Protein AF-A0AAD8IA40-F1 (afdb_monomer)

Organism: NCBI:txid360622

pLDDT: mean 77.94, std 17.91, range [37.88, 97.69]

InterPro domains:
  IPR012946 X8 domain [PF07983] (61-131)
  IPR012946 X8 domain [SM00768] (61-138)
  IPR044788 Carbohydrate-bind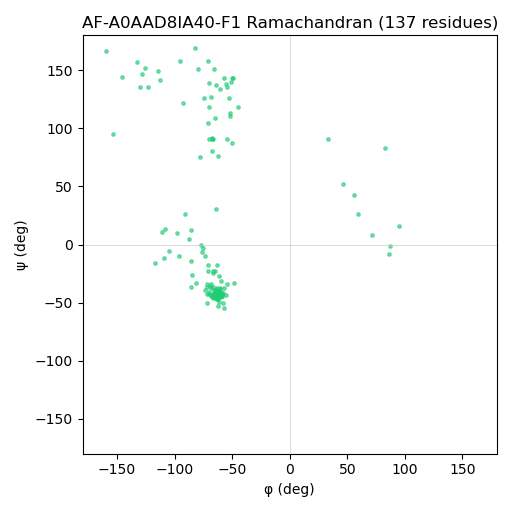ing X8 domain-containing protein, plant [PTHR31044] (30-138)

Mean predicted aligned error: 14.23 Å

Secondary structure (DSSP, 8-state):
--SHHHHHHHHHHHHHHHHHHHHHHHHHHHHHHHHHT--------------S---------EEEEPTT--HHHHHHHHHHHHTTS--GGGSTTSTTTT-SSHHHHHHHHHHHHHHHTTS-GGGG-TTTTEEEESS-TT-

Structure (mmCIF, N/CA/C/O backbone):
data_AF-A0AAD8IA40-F1
#
_entry.id   AF-A0AAD8IA40-F1
#
loop_
_atom_site.group_PDB
_atom_site.id
_atom_site.type_symbol
_atom_site.label_atom_id
_atom_site.label_alt_id
_atom_site.label_comp_id
_atom_site.label_asym_id
_atom_site.label_entity_id
_atom_site.label_seq_id
_atom_site.pdbx_PDB_ins_code
_atom_site.Cartn_x
_atom_site.Cartn_y
_atom_site.Cartn_z
_atom_site.occupancy
_atom_site.B_iso_or_equiv
_atom_site.auth_seq_id
_atom_site.auth_comp_id
_atom_site.auth_asym_id
_atom_site.auth_atom_id
_atom_site.pdbx_PDB_model_num
ATOM 1 N N . MET A 1 1 ? -61.011 0.380 53.524 1.00 50.03 1 MET A N 1
ATOM 2 C CA . MET A 1 1 ? -60.715 1.152 52.292 1.00 50.03 1 MET A CA 1
ATOM 3 C C . MET A 1 1 ? -59.206 1.215 51.938 1.00 50.03 1 MET A C 1
ATOM 5 O O . MET A 1 1 ? -58.753 2.238 51.449 1.00 50.03 1 MET A O 1
ATOM 9 N N . GLY A 1 2 ? -58.403 0.149 52.127 1.00 54.50 2 GLY A N 1
ATOM 10 C CA . GLY A 1 2 ? -56.926 0.229 51.996 1.00 54.50 2 GLY A CA 1
ATOM 11 C C . GLY A 1 2 ? -56.274 -0.462 50.783 1.00 54.50 2 GLY A C 1
ATOM 12 O O . GLY A 1 2 ? -55.100 -0.230 50.523 1.00 54.50 2 GLY A O 1
ATOM 13 N N . ALA A 1 3 ? -56.998 -1.298 50.030 1.00 53.50 3 ALA A N 1
ATOM 14 C CA . ALA A 1 3 ? -56.391 -2.157 49.002 1.00 53.50 3 ALA A CA 1
ATOM 15 C C . ALA A 1 3 ? -56.200 -1.480 47.627 1.00 53.50 3 ALA A C 1
ATOM 17 O O . ALA A 1 3 ? -55.289 -1.840 46.886 1.00 53.50 3 ALA A O 1
ATOM 18 N N . VAL A 1 4 ? -57.010 -0.465 47.295 1.00 55.56 4 VAL A N 1
ATOM 19 C CA . VAL A 1 4 ? -56.996 0.188 45.969 1.00 55.56 4 VAL A CA 1
ATOM 20 C C . VAL A 1 4 ? -55.710 1.007 45.739 1.00 55.56 4 VAL A C 1
ATOM 22 O O . VAL A 1 4 ? -55.140 0.959 44.656 1.00 55.56 4 VAL A O 1
ATOM 25 N N . ASN A 1 5 ? -55.170 1.655 46.780 1.00 57.25 5 ASN A N 1
ATOM 26 C CA . ASN A 1 5 ? -53.925 2.444 46.711 1.00 57.25 5 ASN A CA 1
ATOM 27 C C . ASN A 1 5 ? -52.643 1.596 46.540 1.00 57.25 5 ASN A C 1
ATOM 29 O O . ASN A 1 5 ? -51.619 2.096 46.073 1.00 57.25 5 ASN A O 1
ATOM 33 N N . ILE A 1 6 ? -52.673 0.318 46.933 1.00 56.78 6 ILE A N 1
ATOM 34 C CA . ILE A 1 6 ? -51.519 -0.596 46.860 1.00 56.78 6 ILE A CA 1
ATOM 35 C C . ILE A 1 6 ? -51.430 -1.252 45.480 1.00 56.78 6 ILE A C 1
ATOM 37 O O . ILE A 1 6 ? -50.331 -1.429 44.954 1.00 56.78 6 ILE A O 1
ATOM 41 N N . ILE A 1 7 ? -52.572 -1.569 44.862 1.00 59.22 7 ILE A N 1
ATOM 42 C CA . ILE A 1 7 ? -52.628 -2.106 43.496 1.00 59.22 7 ILE A CA 1
ATOM 43 C C . ILE A 1 7 ? -52.143 -1.044 42.496 1.00 59.22 7 ILE A C 1
ATOM 45 O O . ILE A 1 7 ? -51.357 -1.364 41.612 1.00 59.22 7 ILE A O 1
ATOM 49 N N . ASP A 1 8 ? -52.504 0.228 42.691 1.00 60.00 8 ASP A N 1
ATOM 50 C CA . ASP A 1 8 ? -52.035 1.334 41.846 1.00 60.00 8 ASP A CA 1
ATOM 51 C C . ASP A 1 8 ? -50.521 1.574 42.000 1.00 60.00 8 ASP A C 1
ATOM 53 O O . ASP A 1 8 ? -49.785 1.592 41.016 1.00 60.00 8 ASP A O 1
ATOM 57 N N . ARG A 1 9 ? -50.003 1.591 43.241 1.00 60.44 9 ARG A N 1
ATOM 58 C CA . ARG A 1 9 ? -48.552 1.684 43.508 1.00 60.44 9 ARG A CA 1
ATOM 59 C C . ARG A 1 9 ? -47.756 0.500 42.967 1.00 60.44 9 ARG A C 1
ATOM 61 O O . ARG A 1 9 ? -46.664 0.701 42.445 1.00 60.44 9 ARG A O 1
ATOM 68 N N . THR A 1 10 ? -48.266 -0.724 43.082 1.00 62.53 10 THR A N 1
ATOM 69 C CA . THR A 1 10 ? -47.590 -1.918 42.540 1.00 62.53 10 THR A CA 1
ATOM 70 C C . THR A 1 10 ? -47.646 -1.954 41.016 1.00 62.53 10 THR A C 1
ATOM 72 O O . THR A 1 10 ? -46.677 -2.376 40.386 1.00 62.53 10 THR A O 1
ATOM 75 N N . MET A 1 11 ? -48.723 -1.458 40.404 1.00 67.31 11 MET A N 1
ATOM 76 C CA . MET A 1 11 ? -48.847 -1.341 38.952 1.00 67.31 11 MET A CA 1
ATOM 77 C C . MET A 1 11 ? -47.972 -0.202 38.402 1.00 67.31 11 MET A C 1
ATOM 79 O O . MET A 1 11 ? -47.303 -0.391 37.386 1.00 67.31 11 MET A O 1
ATOM 83 N N . PHE A 1 12 ? -47.882 0.927 39.111 1.00 72.94 12 PHE A N 1
ATOM 84 C CA . PHE A 1 12 ? -46.973 2.036 38.815 1.00 72.94 12 PHE A CA 1
ATOM 85 C C . PHE A 1 12 ? -45.509 1.616 38.963 1.00 72.94 12 PHE A C 1
ATOM 87 O O . PHE A 1 12 ? -44.715 1.844 38.057 1.00 72.94 12 PHE A O 1
ATOM 94 N N . TYR A 1 13 ? -45.158 0.914 40.046 1.00 69.94 13 TYR A N 1
ATOM 95 C CA . TYR A 1 13 ? -43.815 0.373 40.259 1.00 69.94 13 TYR A CA 1
ATOM 96 C C . TYR A 1 13 ? -43.445 -0.660 39.189 1.00 69.94 13 TYR A C 1
ATOM 98 O O . TYR A 1 13 ? -42.358 -0.598 38.628 1.00 69.94 13 TYR A O 1
ATOM 106 N N . ARG A 1 14 ? -44.364 -1.560 38.816 1.00 73.06 14 ARG A N 1
ATOM 107 C CA . ARG A 1 14 ? -44.153 -2.507 37.708 1.00 73.06 14 ARG A CA 1
ATOM 108 C C . ARG A 1 14 ? -43.954 -1.809 36.365 1.00 73.06 14 ARG A C 1
ATOM 110 O O . ARG A 1 14 ? -43.089 -2.229 35.605 1.00 73.06 14 ARG A O 1
ATOM 117 N N . ARG A 1 15 ? -44.714 -0.750 36.072 1.00 75.12 15 ARG A N 1
ATOM 118 C CA . ARG A 1 15 ? -44.533 0.059 34.855 1.00 75.12 15 ARG A CA 1
ATOM 119 C C . ARG A 1 15 ? -43.208 0.816 34.877 1.00 75.12 15 ARG A C 1
ATOM 121 O O . ARG A 1 15 ? -42.509 0.812 33.873 1.00 75.12 15 ARG A O 1
ATOM 128 N N . LEU A 1 16 ? -42.830 1.395 36.015 1.00 74.56 16 LEU A N 1
ATOM 129 C CA . LEU A 1 16 ? -41.566 2.110 36.183 1.00 74.56 16 LEU A CA 1
ATOM 130 C C . LEU A 1 16 ? -40.364 1.168 36.019 1.00 74.56 16 LEU A C 1
ATOM 132 O O . LEU A 1 16 ? -39.450 1.484 35.268 1.00 74.56 16 LEU A O 1
ATOM 136 N N . VAL A 1 17 ? -40.401 -0.012 36.647 1.00 78.50 17 VAL A N 1
ATOM 137 C CA . VAL A 1 17 ? -39.367 -1.052 36.508 1.00 78.50 17 VAL A CA 1
ATOM 138 C C . VAL A 1 17 ? -39.312 -1.598 35.078 1.00 78.50 17 VAL A C 1
ATOM 140 O O . VAL A 1 17 ? -38.230 -1.817 34.546 1.00 78.50 17 VAL A O 1
ATOM 143 N N . ALA A 1 18 ? -40.455 -1.778 34.411 1.00 83.12 18 ALA A N 1
ATOM 144 C CA . ALA A 1 18 ? -40.474 -2.194 33.009 1.00 83.12 18 ALA A CA 1
ATOM 145 C C . ALA A 1 18 ? -39.845 -1.135 32.089 1.00 83.12 18 ALA A C 1
ATOM 147 O O . ALA A 1 18 ? -39.061 -1.482 31.210 1.00 83.12 18 ALA A O 1
ATOM 148 N N . VAL A 1 19 ? -40.141 0.151 32.311 1.00 82.81 19 VAL A N 1
ATOM 149 C CA . VAL A 1 19 ? -39.563 1.262 31.539 1.00 82.81 19 VAL A CA 1
ATOM 150 C C . VAL A 1 19 ? -38.056 1.370 31.772 1.00 82.81 19 VAL A C 1
ATOM 152 O O . VAL A 1 19 ? -37.312 1.529 30.808 1.00 82.81 19 VAL A O 1
ATOM 155 N N . THR A 1 20 ? -37.575 1.225 33.010 1.00 79.81 20 THR A N 1
ATOM 156 C CA . THR A 1 20 ? -36.131 1.262 33.284 1.00 79.81 20 THR A CA 1
ATOM 157 C C . THR A 1 20 ? -35.407 0.071 32.661 1.00 79.81 20 THR A C 1
ATOM 159 O O . THR A 1 20 ? -34.387 0.273 32.007 1.00 79.81 20 THR A O 1
ATOM 162 N N . VAL A 1 21 ? -35.944 -1.149 32.772 1.00 85.75 21 VAL A N 1
ATOM 163 C CA . VAL A 1 21 ? -35.366 -2.354 32.147 1.00 85.75 21 VAL A CA 1
ATOM 164 C C . VAL A 1 21 ? -35.346 -2.238 30.621 1.00 85.75 21 VAL A C 1
ATOM 166 O O . VAL A 1 21 ? -34.324 -2.537 30.008 1.00 85.75 21 VAL A O 1
ATOM 169 N N . LEU A 1 22 ? -36.424 -1.746 29.999 1.00 86.19 22 LEU A N 1
ATOM 170 C CA . LEU A 1 22 ? -36.469 -1.496 28.554 1.00 86.19 22 LEU A CA 1
ATOM 171 C C . LEU A 1 22 ? -35.430 -0.454 28.128 1.00 86.19 22 LEU A C 1
ATOM 173 O O . LEU A 1 22 ? -34.710 -0.686 27.161 1.00 86.19 22 LEU A O 1
ATOM 177 N N . CYS A 1 23 ? -35.291 0.651 28.866 1.00 84.94 23 CYS A N 1
ATOM 178 C CA . CYS A 1 23 ? -34.252 1.645 28.603 1.00 84.94 23 CYS A CA 1
ATOM 179 C C . CYS A 1 23 ? -32.845 1.043 28.711 1.00 84.94 23 CYS A C 1
ATOM 181 O O . CYS A 1 23 ? -32.030 1.269 27.822 1.00 84.94 23 CYS A O 1
ATOM 183 N N . PHE A 1 24 ? -32.556 0.240 29.741 1.00 84.19 24 PHE A N 1
ATOM 184 C CA . PHE A 1 24 ? -31.262 -0.437 29.875 1.00 84.19 24 PHE A CA 1
ATOM 185 C C . PHE A 1 24 ? -30.995 -1.420 28.731 1.00 84.19 24 PHE A C 1
ATOM 187 O O . PHE A 1 24 ? -29.884 -1.436 28.210 1.00 84.19 24 PHE A O 1
ATOM 194 N N . ILE A 1 25 ? -31.997 -2.190 28.293 1.00 82.12 25 ILE A N 1
ATOM 195 C CA . ILE A 1 25 ? -31.877 -3.102 27.145 1.00 82.12 25 ILE A CA 1
ATOM 196 C C . ILE A 1 25 ? -31.609 -2.320 25.856 1.00 82.12 25 ILE A C 1
ATOM 198 O O . ILE A 1 25 ? -30.743 -2.717 25.086 1.00 82.12 25 ILE A O 1
ATOM 202 N N . ILE A 1 26 ? -32.302 -1.201 25.628 1.00 80.94 26 ILE A N 1
ATOM 203 C CA . ILE A 1 26 ? -32.106 -0.356 24.440 1.00 80.94 26 ILE A CA 1
ATOM 204 C C . ILE A 1 26 ? -30.718 0.291 24.464 1.00 80.94 26 ILE A C 1
ATOM 206 O O . ILE A 1 26 ? -30.007 0.237 23.466 1.00 80.94 26 ILE A O 1
ATOM 210 N N . ILE A 1 27 ? -30.295 0.851 25.600 1.00 82.12 27 ILE A N 1
ATOM 211 C CA . ILE A 1 27 ? -28.963 1.452 25.758 1.00 82.12 27 ILE A CA 1
ATOM 212 C C . ILE A 1 27 ? -27.881 0.387 25.557 1.00 82.12 27 ILE A C 1
ATOM 214 O O . ILE A 1 27 ? -26.956 0.601 24.779 1.00 82.12 27 ILE A O 1
ATOM 218 N N . PHE A 1 28 ? -28.015 -0.782 26.188 1.00 79.31 28 PHE A N 1
ATOM 219 C CA . PHE A 1 28 ? -27.074 -1.887 26.022 1.00 79.31 28 PHE A CA 1
ATOM 220 C C . PHE A 1 28 ? -27.074 -2.419 24.587 1.00 79.31 28 PHE A C 1
ATOM 222 O O . PHE A 1 28 ? -26.007 -2.690 24.064 1.00 79.31 28 PHE A O 1
ATOM 229 N N . ALA A 1 29 ? -28.219 -2.499 23.904 1.00 73.88 29 ALA A N 1
ATOM 230 C CA . ALA A 1 29 ? -28.301 -2.903 22.500 1.00 73.88 29 ALA A CA 1
ATOM 231 C C . ALA A 1 29 ? -27.692 -1.865 21.544 1.00 73.88 29 ALA A C 1
ATOM 233 O O . ALA A 1 29 ? -27.079 -2.252 20.554 1.00 73.88 29 ALA A O 1
ATOM 234 N N . LEU A 1 30 ? -27.799 -0.566 21.836 1.00 74.25 30 LEU A N 1
ATOM 235 C CA . LEU A 1 30 ? -27.136 0.493 21.067 1.00 74.25 30 LEU A CA 1
ATOM 236 C C . LEU A 1 30 ? -25.615 0.476 21.288 1.00 74.25 30 LEU A C 1
ATOM 238 O O . LEU A 1 30 ? -24.854 0.558 20.324 1.00 74.25 30 LEU A O 1
ATOM 242 N N . PHE A 1 31 ? -25.160 0.286 22.530 1.00 71.94 31 PHE A N 1
ATOM 243 C CA . PHE A 1 31 ? -23.738 0.133 22.853 1.00 71.94 31 PHE A CA 1
ATOM 244 C C . PHE A 1 31 ? -23.154 -1.181 22.310 1.00 71.94 31 PHE A C 1
ATOM 246 O O . PHE A 1 31 ? -22.091 -1.174 21.695 1.00 71.94 31 PHE A O 1
ATOM 253 N N . CYS A 1 32 ? -23.856 -2.305 22.453 1.00 62.41 32 CYS A N 1
ATOM 254 C CA . CYS A 1 32 ? -23.471 -3.582 21.856 1.00 62.41 32 CYS A CA 1
ATOM 255 C C . CYS A 1 32 ? -23.553 -3.535 20.332 1.00 62.41 32 CYS A C 1
ATOM 257 O O . CYS A 1 32 ? -22.676 -4.083 19.686 1.00 62.41 32 CYS A O 1
ATOM 259 N N . GLY A 1 33 ? -24.523 -2.847 19.732 1.00 60.72 33 GLY A N 1
ATOM 260 C CA . GLY A 1 33 ? -24.572 -2.630 18.285 1.00 60.72 33 GLY A CA 1
ATOM 261 C C . GLY A 1 33 ? -23.343 -1.872 17.774 1.00 60.72 33 GLY A C 1
ATOM 262 O O . GLY A 1 33 ? -22.796 -2.216 16.729 1.00 60.72 33 GLY A O 1
ATOM 263 N N . PHE A 1 34 ? -22.848 -0.908 18.554 1.00 59.72 34 PHE A N 1
ATOM 264 C CA . PHE A 1 34 ? -21.620 -0.172 18.254 1.00 59.72 34 PHE A CA 1
ATOM 265 C C . PHE A 1 34 ? -20.346 -1.018 18.450 1.00 59.72 34 PHE A C 1
ATOM 267 O O . PHE A 1 34 ? -19.418 -0.923 17.649 1.00 59.72 34 PHE A O 1
ATOM 274 N N . LEU A 1 35 ? -20.303 -1.897 19.460 1.00 55.78 35 LEU A N 1
ATOM 275 C CA . LEU A 1 35 ? -19.148 -2.772 19.728 1.00 55.78 35 LEU A CA 1
ATOM 276 C C . LEU A 1 35 ? -19.106 -4.035 18.845 1.00 55.78 35 LEU A C 1
ATOM 278 O O . LEU A 1 35 ? -18.029 -4.481 18.462 1.00 55.78 35 LEU A O 1
ATOM 282 N N . ILE A 1 36 ? -20.262 -4.595 18.483 1.00 56.97 36 ILE A N 1
ATOM 283 C CA . ILE A 1 36 ? -20.405 -5.792 17.631 1.00 56.97 36 ILE A CA 1
ATOM 284 C C . ILE A 1 36 ? -20.387 -5.399 16.134 1.00 56.97 36 ILE A C 1
ATOM 286 O O . ILE A 1 36 ? -20.184 -6.241 15.260 1.00 56.97 36 ILE A O 1
ATOM 290 N N . GLY A 1 37 ? -20.544 -4.106 15.820 1.00 51.88 37 GLY A N 1
ATOM 291 C CA . GLY A 1 37 ? -20.584 -3.554 14.462 1.00 51.88 37 GLY A CA 1
ATOM 292 C C . GLY A 1 37 ? -19.236 -3.437 13.741 1.00 51.88 37 GLY A C 1
ATOM 293 O O . GLY A 1 37 ? -19.218 -3.154 12.542 1.00 51.88 37 GLY A O 1
ATOM 294 N N . ARG A 1 38 ? -18.101 -3.709 14.399 1.00 56.16 38 ARG A N 1
ATOM 295 C CA . ARG A 1 38 ? -16.831 -3.928 13.691 1.00 56.16 38 ARG A CA 1
ATOM 296 C C . ARG A 1 38 ? -16.825 -5.339 13.115 1.00 56.16 38 ARG A C 1
ATOM 298 O O . ARG A 1 38 ? -16.134 -6.229 13.599 1.00 56.16 38 ARG A O 1
ATOM 305 N N . LYS A 1 39 ? -17.576 -5.541 12.029 1.00 47.88 39 LYS A N 1
ATOM 306 C CA . LYS A 1 39 ? -17.190 -6.555 11.043 1.00 47.88 39 LYS A CA 1
ATOM 307 C C . LYS A 1 39 ? -15.739 -6.230 10.711 1.00 47.88 39 LYS A C 1
ATOM 309 O O . LYS A 1 39 ? -15.483 -5.181 10.127 1.00 47.88 39 LYS A O 1
ATOM 314 N N . THR A 1 40 ? -14.810 -7.082 11.129 1.00 50.16 40 THR A N 1
ATOM 315 C CA . THR A 1 40 ? -13.453 -7.123 10.593 1.00 50.16 40 THR A CA 1
ATOM 316 C C . THR A 1 40 ? -13.615 -7.273 9.088 1.00 50.16 40 THR A C 1
ATOM 318 O O . THR A 1 40 ? -13.798 -8.385 8.578 1.00 50.16 40 THR A O 1
ATOM 321 N N . LYS A 1 41 ? -13.680 -6.142 8.380 1.00 52.81 41 LYS A N 1
ATOM 322 C CA . LYS A 1 41 ? -13.518 -6.113 6.943 1.00 52.81 41 LYS A CA 1
ATOM 323 C C . LYS A 1 41 ? -12.071 -6.517 6.779 1.00 52.81 41 LYS A C 1
ATOM 325 O O . LYS A 1 41 ? -11.171 -5.696 6.894 1.00 52.81 41 LYS A O 1
ATOM 330 N N . HIS A 1 42 ? -11.852 -7.822 6.641 1.00 56.78 42 HIS A N 1
ATOM 331 C CA . HIS A 1 42 ? -10.604 -8.278 6.071 1.00 56.78 42 HIS A CA 1
ATOM 332 C C . HIS A 1 42 ? -10.451 -7.476 4.789 1.00 56.78 42 HIS A C 1
ATOM 334 O O . HIS A 1 42 ? -11.456 -7.190 4.120 1.00 56.78 42 HIS A O 1
ATOM 340 N N . CYS A 1 43 ? -9.219 -7.107 4.474 1.00 63.34 43 CYS A N 1
ATOM 341 C CA . CYS A 1 43 ? -8.828 -6.425 3.248 1.00 63.34 43 CYS A CA 1
ATOM 342 C C . CYS A 1 43 ? -9.075 -7.287 1.997 1.00 63.34 43 CYS A C 1
ATOM 344 O O . CYS A 1 43 ? -8.313 -7.244 1.036 1.00 63.34 43 CYS A O 1
ATOM 346 N N . ALA A 1 44 ? -10.097 -8.143 2.061 1.00 54.34 44 ALA A N 1
ATOM 347 C CA . ALA A 1 44 ? -10.400 -9.266 1.231 1.00 54.34 44 ALA A CA 1
ATOM 348 C C . ALA A 1 44 ? -10.369 -8.799 -0.204 1.00 54.34 44 ALA A C 1
ATOM 350 O O . ALA A 1 44 ? -11.191 -7.984 -0.622 1.00 54.34 44 ALA A O 1
ATOM 351 N N . ARG A 1 45 ? -9.363 -9.342 -0.887 1.00 53.06 45 ARG A N 1
ATOM 352 C CA . ARG A 1 45 ? -9.287 -9.539 -2.319 1.00 53.06 45 ARG A CA 1
ATOM 353 C C . ARG A 1 45 ? -9.999 -8.439 -3.092 1.00 53.06 45 ARG A C 1
ATOM 355 O O . ARG A 1 45 ? -11.175 -8.552 -3.431 1.00 53.06 45 ARG A O 1
ATOM 362 N N . VAL A 1 46 ? -9.237 -7.401 -3.422 1.00 48.16 46 VAL A N 1
ATOM 363 C CA . VAL A 1 46 ? -9.527 -6.563 -4.586 1.00 48.16 46 VAL A CA 1
ATOM 364 C C . VAL A 1 46 ? -9.430 -7.485 -5.804 1.00 48.16 46 VAL A C 1
ATOM 366 O O . VAL A 1 46 ? -8.415 -7.538 -6.493 1.00 48.16 46 VAL A O 1
ATOM 369 N N . GLU A 1 47 ? -10.448 -8.320 -6.012 1.00 40.03 47 GLU A N 1
ATOM 370 C CA . GLU A 1 47 ? -10.670 -8.974 -7.286 1.00 40.03 47 GLU A CA 1
ATOM 371 C C . GLU A 1 47 ? -10.970 -7.813 -8.226 1.00 40.03 47 GLU A C 1
ATOM 373 O O . GLU A 1 47 ? -11.968 -7.102 -8.080 1.00 40.03 47 GLU A O 1
ATOM 378 N N . SER A 1 48 ? -10.014 -7.533 -9.106 1.00 41.88 48 SER A N 1
ATOM 379 C CA . SER A 1 48 ? -10.180 -6.548 -10.162 1.00 41.88 48 SER A CA 1
ATOM 380 C C . SER A 1 48 ? -11.507 -6.831 -10.884 1.00 41.88 48 SER A C 1
ATOM 382 O O . SER A 1 48 ? -11.869 -8.004 -11.025 1.00 41.88 48 SER A O 1
ATOM 384 N N . PRO A 1 49 ? -12.258 -5.805 -11.327 1.00 37.88 49 PRO A N 1
ATOM 385 C CA . PRO A 1 49 ? -13.493 -6.030 -12.074 1.00 37.88 49 PRO A CA 1
ATOM 386 C C . PRO A 1 49 ? -13.225 -7.008 -13.231 1.00 37.88 49 PRO A C 1
ATOM 388 O O . PRO A 1 49 ? -12.160 -6.921 -13.850 1.00 37.88 49 PRO A O 1
ATOM 391 N N . PRO A 1 50 ? -14.138 -7.954 -13.523 1.00 39.12 50 PRO A N 1
ATOM 392 C CA . PRO A 1 50 ? -13.904 -8.962 -14.544 1.00 39.12 50 PRO A CA 1
ATOM 393 C C . PRO A 1 50 ? -13.933 -8.298 -15.922 1.00 39.12 50 PRO A C 1
ATOM 395 O O . PRO A 1 50 ? -14.980 -8.198 -16.563 1.00 39.12 50 PRO A O 1
ATOM 398 N N . THR A 1 51 ? -12.777 -7.855 -16.413 1.00 38.88 51 THR A N 1
ATOM 399 C CA . THR A 1 51 ? -12.604 -7.632 -17.845 1.00 38.88 51 THR A CA 1
ATOM 400 C C . THR A 1 51 ? -12.576 -9.016 -18.476 1.00 38.88 51 THR A C 1
ATOM 402 O O . THR A 1 51 ? -11.650 -9.802 -18.285 1.00 38.88 51 THR A O 1
ATOM 405 N N . SER A 1 52 ? -13.686 -9.357 -19.119 1.00 55.53 52 SER A N 1
ATOM 406 C CA . SER A 1 52 ? -13.936 -10.668 -19.704 1.00 55.53 52 SER A CA 1
ATOM 407 C C . SER A 1 52 ? -12.827 -11.057 -20.692 1.00 55.53 52 SER A C 1
ATOM 409 O O . SER A 1 52 ? -12.423 -10.239 -21.511 1.00 55.53 52 SER A O 1
ATOM 411 N N . ALA A 1 53 ? -12.416 -12.330 -20.624 1.00 50.31 53 ALA A N 1
ATOM 412 C CA . ALA A 1 53 ? -11.459 -13.040 -21.484 1.00 50.31 53 ALA A CA 1
ATOM 413 C C . ALA A 1 53 ? -9.952 -12.874 -21.180 1.00 50.31 53 ALA A C 1
ATOM 415 O O . ALA A 1 53 ? -9.225 -12.184 -21.884 1.00 50.31 53 ALA A O 1
ATOM 416 N N . ALA A 1 54 ? -9.453 -13.661 -20.220 1.00 41.44 54 ALA A N 1
ATOM 417 C CA . ALA A 1 54 ? -8.120 -14.266 -20.314 1.00 41.44 54 ALA A CA 1
ATOM 418 C C . ALA A 1 54 ? -8.069 -15.559 -19.485 1.00 41.44 54 ALA A C 1
ATOM 420 O O . ALA A 1 54 ? -7.845 -15.551 -18.274 1.00 41.44 54 ALA A O 1
ATOM 421 N N . THR A 1 55 ? -8.297 -16.692 -20.151 1.00 43.47 55 THR A N 1
ATOM 422 C CA . THR A 1 55 ? -7.884 -18.007 -19.658 1.00 43.47 55 THR A CA 1
ATOM 423 C C . THR A 1 55 ? -6.364 -18.049 -19.686 1.00 43.47 55 THR A C 1
ATOM 425 O O . THR A 1 55 ? -5.753 -18.431 -20.678 1.00 43.47 55 THR A O 1
ATOM 428 N N . THR A 1 56 ? -5.743 -17.664 -18.584 1.00 39.94 56 THR A N 1
ATOM 429 C CA . THR A 1 56 ? -4.341 -17.975 -18.339 1.00 39.94 56 THR A CA 1
ATOM 430 C C . THR A 1 56 ? -4.279 -18.569 -16.953 1.00 39.94 56 THR A C 1
ATOM 432 O O . THR A 1 56 ? -4.924 -18.063 -16.037 1.00 39.94 56 THR A O 1
ATOM 435 N N . ASN A 1 57 ? -3.529 -19.658 -16.801 1.00 42.00 57 ASN A N 1
ATOM 436 C CA . ASN A 1 57 ? -3.049 -20.130 -15.510 1.00 42.00 57 ASN A CA 1
ATOM 437 C C . ASN A 1 57 ? -2.390 -18.947 -14.786 1.00 42.00 57 ASN A C 1
ATOM 439 O O . ASN A 1 57 ? -1.198 -18.705 -14.946 1.00 42.00 57 ASN A O 1
ATOM 443 N N . GLN A 1 58 ? -3.177 -18.166 -14.046 1.00 55.12 58 GLN A N 1
ATOM 444 C CA . GLN A 1 58 ? -2.688 -17.141 -13.145 1.00 55.12 58 GLN A CA 1
ATOM 445 C C . GLN A 1 58 ? -1.988 -17.927 -12.051 1.00 55.12 58 GLN A C 1
ATOM 447 O O . GLN A 1 58 ? -2.619 -18.396 -11.100 1.00 55.12 58 GLN A O 1
ATOM 452 N N . THR A 1 59 ? -0.685 -18.144 -12.224 1.00 56.28 59 THR A N 1
ATOM 453 C CA . THR A 1 59 ? 0.193 -18.521 -11.128 1.00 56.28 59 THR A CA 1
ATOM 454 C C . THR A 1 59 ? -0.189 -17.596 -9.983 1.00 56.28 59 THR A C 1
ATOM 456 O O . THR A 1 59 ? -0.201 -16.375 -10.149 1.00 56.28 59 THR A O 1
ATOM 459 N N . ARG A 1 60 ? -0.654 -18.176 -8.874 1.00 76.94 60 ARG A N 1
ATOM 460 C CA . ARG A 1 60 ? -1.151 -17.436 -7.712 1.00 76.94 60 ARG A CA 1
ATOM 461 C C . ARG A 1 60 ? 0.033 -16.710 -7.068 1.00 76.94 60 ARG A C 1
ATOM 463 O O . ARG A 1 60 ? 0.648 -17.216 -6.139 1.00 76.94 60 ARG A O 1
ATOM 470 N N . SER A 1 61 ? 0.400 -15.575 -7.647 1.00 89.50 61 SER A N 1
ATOM 471 C CA . SER A 1 61 ? 1.455 -14.684 -7.193 1.00 89.50 61 SER A CA 1
ATOM 472 C C . SER A 1 61 ? 0.837 -13.379 -6.716 1.00 89.50 61 SER A C 1
ATOM 474 O O . SER A 1 61 ? -0.110 -12.864 -7.321 1.00 89.50 61 SER A O 1
ATOM 476 N N . TRP A 1 62 ? 1.392 -12.836 -5.645 1.00 92.06 62 TRP A N 1
ATOM 477 C CA . TRP A 1 62 ? 1.031 -11.541 -5.091 1.00 92.06 62 TRP A CA 1
ATOM 478 C C . TRP A 1 62 ? 2.282 -10.705 -4.918 1.00 92.06 62 TRP A C 1
ATOM 480 O O . TRP A 1 62 ? 3.342 -11.245 -4.614 1.00 92.06 62 TRP A O 1
ATOM 490 N N . CYS A 1 63 ? 2.157 -9.395 -5.081 1.00 95.31 63 CYS A N 1
ATOM 491 C CA . CYS A 1 63 ? 3.223 -8.489 -4.686 1.00 95.31 63 CYS A CA 1
ATOM 492 C C . CYS A 1 63 ? 2.985 -8.003 -3.262 1.00 95.31 63 CYS A C 1
ATOM 494 O O . CYS A 1 63 ? 1.939 -7.424 -2.982 1.00 95.31 63 CYS A O 1
ATOM 496 N N . VAL A 1 64 ? 3.943 -8.238 -2.369 1.00 95.00 64 VAL A N 1
ATOM 497 C CA . VAL A 1 64 ? 3.861 -7.818 -0.965 1.00 95.00 64 VAL A CA 1
ATOM 498 C C . VAL A 1 64 ? 5.088 -7.001 -0.587 1.00 95.00 64 VAL A C 1
ATOM 500 O O . VAL A 1 64 ? 6.164 -7.177 -1.161 1.00 95.00 64 VAL A O 1
ATOM 503 N N . ALA A 1 65 ? 4.941 -6.101 0.381 1.00 96.19 65 ALA A N 1
ATOM 504 C CA . ALA A 1 65 ? 6.078 -5.385 0.940 1.00 96.19 65 ALA A CA 1
ATOM 505 C C . ALA A 1 65 ? 6.947 -6.337 1.775 1.00 96.19 65 ALA A C 1
ATOM 507 O O . ALA A 1 65 ? 6.433 -7.161 2.537 1.00 96.19 65 ALA A O 1
ATOM 508 N N . LYS A 1 66 ? 8.272 -6.212 1.666 1.00 96.12 66 LYS A N 1
ATOM 509 C CA . LYS A 1 66 ? 9.209 -7.004 2.465 1.00 96.12 66 LYS A CA 1
ATOM 510 C C . LYS A 1 66 ? 9.055 -6.676 3.955 1.00 96.12 66 LYS A C 1
ATOM 512 O O . LYS A 1 66 ? 9.006 -5.491 4.313 1.00 96.12 66 LYS A O 1
ATOM 517 N N . PRO A 1 67 ? 9.063 -7.689 4.840 1.00 92.38 67 PRO A N 1
ATOM 518 C CA . PRO A 1 67 ? 9.204 -7.463 6.272 1.00 92.38 67 PRO A CA 1
ATOM 519 C C . PRO A 1 67 ? 10.461 -6.634 6.568 1.00 92.38 67 PRO A C 1
ATOM 521 O O . PRO A 1 67 ? 11.517 -6.880 5.990 1.00 92.38 67 PRO A O 1
ATOM 524 N N . GLY A 1 68 ? 10.348 -5.639 7.449 1.00 92.81 68 GLY A N 1
ATOM 525 C CA . GLY A 1 68 ? 11.462 -4.745 7.796 1.00 92.81 68 GLY A CA 1
ATOM 526 C C . GLY A 1 68 ? 11.625 -3.515 6.894 1.00 92.81 68 GLY A C 1
ATOM 527 O O . GLY A 1 68 ? 12.485 -2.683 7.169 1.00 92.81 68 GLY A O 1
ATOM 528 N N . THR A 1 69 ? 10.789 -3.351 5.863 1.00 96.69 69 THR A N 1
ATOM 529 C CA . THR A 1 69 ? 10.708 -2.088 5.108 1.00 96.69 69 THR A CA 1
ATOM 530 C C . THR A 1 69 ? 10.300 -0.946 6.043 1.00 96.69 69 THR A C 1
ATOM 532 O O . THR A 1 69 ? 9.374 -1.098 6.844 1.00 96.69 69 THR A O 1
ATOM 535 N N . SER A 1 70 ? 10.985 0.199 5.960 1.00 97.25 70 SER A N 1
ATOM 536 C CA . SER A 1 70 ? 10.703 1.336 6.840 1.00 97.25 70 SER A CA 1
ATOM 537 C C . SER A 1 70 ? 9.307 1.926 6.578 1.00 97.25 70 SER A C 1
ATOM 539 O O . SER A 1 70 ? 8.823 1.886 5.443 1.00 97.25 70 SER A O 1
ATOM 541 N N . PRO A 1 71 ? 8.652 2.522 7.592 1.00 95.19 71 PRO A N 1
ATOM 542 C CA . PRO A 1 71 ? 7.345 3.160 7.422 1.00 95.19 71 PRO A CA 1
ATOM 543 C C . PRO A 1 71 ? 7.304 4.213 6.308 1.00 95.19 71 PRO A C 1
ATOM 545 O O . PRO A 1 71 ? 6.284 4.331 5.631 1.00 95.19 71 PRO A O 1
ATOM 548 N N . ASP A 1 72 ? 8.404 4.941 6.104 1.00 96.75 72 ASP A N 1
ATOM 549 C CA . ASP A 1 72 ? 8.517 5.966 5.062 1.00 96.75 72 ASP A CA 1
ATOM 550 C C . ASP A 1 72 ? 8.569 5.348 3.662 1.00 96.75 72 ASP A C 1
ATOM 552 O O . ASP A 1 72 ? 7.898 5.829 2.752 1.00 96.75 72 ASP A O 1
ATOM 556 N N . MET A 1 73 ? 9.301 4.242 3.491 1.00 97.69 73 MET A N 1
ATOM 557 C CA . MET A 1 73 ? 9.339 3.515 2.218 1.00 97.69 73 MET A CA 1
ATOM 558 C C . MET A 1 73 ? 7.994 2.848 1.909 1.00 97.69 73 MET A C 1
ATOM 560 O O . MET A 1 73 ? 7.549 2.865 0.766 1.00 97.69 73 MET A O 1
ATOM 564 N N . LEU A 1 74 ? 7.294 2.320 2.920 1.00 96.75 74 LEU A N 1
ATOM 565 C CA . LEU A 1 74 ? 5.938 1.779 2.746 1.00 96.75 74 LEU A CA 1
ATOM 566 C C . LEU A 1 74 ? 4.948 2.854 2.266 1.00 96.75 74 LEU A C 1
ATOM 568 O O . LEU A 1 74 ? 4.112 2.592 1.397 1.00 96.75 74 LEU A O 1
ATOM 572 N N . GLU A 1 75 ? 5.055 4.070 2.803 1.00 95.50 75 GLU A N 1
ATOM 573 C CA . GLU A 1 75 ? 4.252 5.212 2.357 1.00 95.50 75 GLU A CA 1
ATOM 574 C C . GLU A 1 75 ? 4.594 5.600 0.913 1.00 95.50 75 GLU A C 1
ATOM 576 O O . GLU A 1 75 ? 3.695 5.775 0.091 1.00 95.50 75 GLU A O 1
ATOM 581 N N . GLN A 1 76 ? 5.884 5.665 0.570 1.00 97.38 76 GLN A N 1
ATOM 582 C CA . GLN A 1 76 ? 6.336 5.965 -0.792 1.00 97.38 76 GLN A CA 1
ATOM 583 C C . GLN A 1 76 ? 5.839 4.929 -1.803 1.00 97.38 76 GLN A C 1
ATOM 585 O O . GLN A 1 76 ? 5.335 5.311 -2.858 1.00 97.38 76 GLN A O 1
ATOM 590 N N . ASN A 1 77 ? 5.902 3.638 -1.470 1.00 97.06 77 ASN A N 1
ATOM 591 C CA . ASN A 1 77 ? 5.356 2.568 -2.306 1.00 97.06 77 ASN A CA 1
ATOM 592 C C . ASN A 1 77 ? 3.856 2.753 -2.546 1.00 97.06 77 ASN A C 1
ATOM 594 O O . ASN A 1 77 ? 3.377 2.590 -3.669 1.00 97.06 77 ASN A O 1
ATOM 598 N N . THR A 1 78 ? 3.126 3.121 -1.491 1.00 95.19 78 THR A N 1
ATOM 599 C CA . THR A 1 78 ? 1.686 3.381 -1.555 1.00 95.19 78 THR A CA 1
ATOM 600 C C . THR A 1 78 ? 1.398 4.557 -2.484 1.00 95.19 78 THR A C 1
ATOM 602 O O . THR A 1 78 ? 0.641 4.405 -3.439 1.00 95.19 78 THR A O 1
ATOM 605 N N . VAL A 1 79 ? 2.043 5.708 -2.268 1.00 95.69 79 VAL A N 1
ATOM 606 C CA . VAL A 1 79 ? 1.875 6.911 -3.102 1.00 95.69 79 VAL A CA 1
ATOM 607 C C . VAL A 1 79 ? 2.243 6.633 -4.557 1.00 95.69 79 VAL A C 1
ATOM 609 O O . VAL A 1 79 ? 1.491 7.013 -5.454 1.00 95.69 79 VAL A O 1
ATOM 612 N N . TYR A 1 80 ? 3.361 5.943 -4.796 1.00 96.31 80 TYR A N 1
ATOM 613 C CA . TYR A 1 80 ? 3.793 5.557 -6.134 1.00 96.31 80 TYR A CA 1
ATOM 614 C C . TYR A 1 80 ? 2.718 4.734 -6.840 1.00 96.31 80 TYR A C 1
ATOM 616 O O . TYR A 1 80 ? 2.268 5.120 -7.917 1.00 96.31 80 TYR A O 1
ATOM 624 N N . ALA A 1 81 ? 2.265 3.645 -6.218 1.00 95.88 81 ALA A N 1
ATOM 625 C CA . ALA A 1 81 ? 1.268 2.769 -6.812 1.00 95.88 81 ALA A CA 1
ATOM 626 C C . ALA A 1 81 ? -0.068 3.495 -7.041 1.00 95.88 81 ALA A C 1
ATOM 628 O O . ALA A 1 81 ? -0.673 3.318 -8.095 1.00 95.88 81 ALA A O 1
ATOM 629 N N . CYS A 1 82 ? -0.492 4.383 -6.135 1.00 95.25 82 CYS A N 1
ATOM 630 C CA . CYS A 1 82 ? -1.718 5.175 -6.291 1.00 95.25 82 CYS A CA 1
ATOM 631 C C . CYS A 1 82 ? -1.711 6.140 -7.485 1.00 95.25 82 CYS A C 1
ATOM 633 O O . CYS A 1 82 ? -2.777 6.573 -7.913 1.00 95.25 82 CYS A O 1
ATOM 635 N N . ASN A 1 83 ? -0.549 6.474 -8.054 1.00 95.69 83 ASN A N 1
ATOM 636 C CA . ASN A 1 83 ? -0.505 7.233 -9.310 1.00 95.69 83 ASN A CA 1
ATOM 637 C C . ASN A 1 83 ? -0.950 6.389 -10.514 1.00 95.69 83 ASN A C 1
ATOM 639 O O . ASN A 1 83 ? -1.286 6.932 -11.564 1.00 95.69 83 ASN A O 1
ATOM 643 N N . TYR A 1 84 ? -0.959 5.065 -10.355 1.00 94.25 84 TYR A N 1
ATOM 644 C CA . TYR A 1 84 ? -1.318 4.101 -11.385 1.00 94.25 84 TYR A CA 1
ATOM 645 C C . TYR A 1 84 ? -2.547 3.279 -11.021 1.00 94.25 84 TYR A C 1
ATOM 647 O O . TYR A 1 84 ? -3.093 2.643 -11.901 1.00 94.25 84 TYR A O 1
ATOM 655 N N . VAL A 1 85 ? -3.024 3.221 -9.781 1.00 92.88 85 VAL A N 1
ATOM 656 C CA . VAL A 1 85 ? -4.233 2.454 -9.430 1.00 92.88 85 VAL A CA 1
ATOM 657 C C . VAL A 1 85 ? -5.181 3.276 -8.579 1.00 92.88 85 VAL A C 1
ATOM 659 O O . VAL A 1 85 ? -4.765 4.215 -7.908 1.00 92.88 85 VAL A O 1
ATOM 662 N N . ASP A 1 86 ? -6.462 2.903 -8.582 1.00 89.50 86 ASP A N 1
ATOM 663 C CA . ASP A 1 86 ? -7.411 3.507 -7.654 1.00 89.50 86 ASP A CA 1
ATOM 664 C C . ASP A 1 86 ? -7.122 3.043 -6.220 1.00 89.50 86 ASP A C 1
ATOM 666 O O . ASP A 1 86 ? -7.205 1.860 -5.887 1.00 89.50 86 ASP A O 1
ATOM 670 N N . CYS A 1 87 ? -6.792 4.006 -5.365 1.00 91.12 87 CYS A N 1
ATOM 671 C CA . CYS A 1 87 ? -6.515 3.792 -3.953 1.00 91.12 87 CYS A CA 1
ATOM 672 C C . CYS A 1 87 ? -7.705 4.089 -3.038 1.00 91.12 87 CYS A C 1
ATOM 674 O O . CYS A 1 87 ? -7.527 4.097 -1.821 1.00 91.12 87 CYS A O 1
ATOM 676 N N . SER A 1 88 ? -8.912 4.307 -3.566 1.00 88.56 88 SER A N 1
ATOM 677 C CA . SER A 1 88 ? -10.137 4.500 -2.771 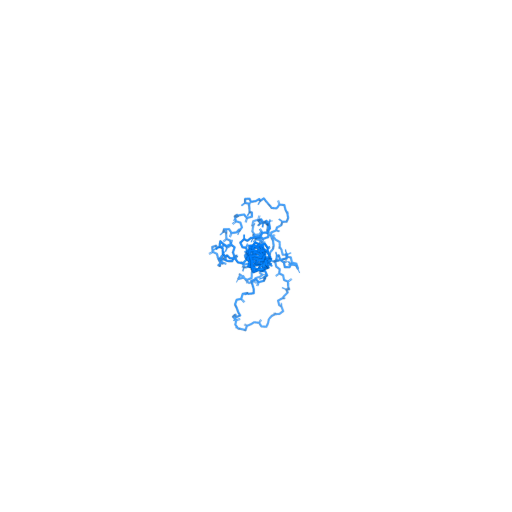1.00 88.56 88 SER A CA 1
ATOM 678 C C . SER A 1 88 ? -10.318 3.430 -1.682 1.00 88.56 88 SER A C 1
ATOM 680 O O . SER A 1 88 ? -10.753 3.736 -0.573 1.00 88.56 88 SER A O 1
ATOM 682 N N . ILE A 1 89 ? -9.869 2.200 -1.949 1.00 81.81 89 ILE A N 1
ATOM 683 C CA . ILE A 1 89 ? -9.884 1.061 -1.025 1.00 81.81 89 ILE A CA 1
ATOM 684 C C . ILE A 1 89 ? -9.099 1.287 0.276 1.00 81.81 89 ILE A C 1
ATOM 686 O O . ILE A 1 89 ? -9.496 0.739 1.300 1.00 81.81 89 ILE A O 1
ATOM 690 N N . ILE A 1 90 ? -8.026 2.084 0.260 1.00 86.75 90 ILE A N 1
ATOM 691 C CA . ILE A 1 90 ? -7.174 2.369 1.428 1.00 86.75 90 ILE A CA 1
ATOM 692 C C . ILE A 1 90 ? -7.415 3.764 2.019 1.00 86.75 90 ILE A C 1
ATOM 694 O O . ILE A 1 90 ? -6.832 4.117 3.042 1.00 86.75 90 ILE A O 1
ATOM 698 N N . ARG A 1 91 ? -8.244 4.589 1.371 1.00 86.56 91 ARG A N 1
ATOM 699 C CA . ARG A 1 91 ? -8.621 5.921 1.865 1.00 86.56 91 ARG A CA 1
ATOM 700 C C . ARG A 1 91 ? -9.751 5.814 2.884 1.00 86.56 91 ARG A C 1
ATOM 702 O O . ARG A 1 91 ? -10.360 4.763 3.040 1.00 86.56 91 ARG A O 1
ATOM 709 N N . GLN A 1 92 ? -10.036 6.914 3.578 1.00 82.75 92 GLN A N 1
ATOM 710 C CA . GLN A 1 92 ? -11.113 6.977 4.565 1.00 82.75 92 GLN A CA 1
ATOM 711 C C . GLN A 1 92 ? -12.443 6.491 3.968 1.00 82.75 92 GLN A C 1
ATOM 713 O O . GLN A 1 92 ? -12.869 6.965 2.918 1.00 82.75 92 GLN A O 1
ATOM 718 N N . GLY A 1 93 ? -13.082 5.525 4.635 1.00 80.56 93 GLY A N 1
ATOM 719 C CA . GLY A 1 93 ? -14.304 4.866 4.151 1.00 80.56 93 GLY A CA 1
ATOM 720 C C . GLY A 1 93 ? -14.069 3.672 3.213 1.00 80.56 93 GLY A C 1
ATOM 721 O O . GLY A 1 93 ? -15.012 2.934 2.924 1.00 80.56 93 GLY A O 1
ATOM 722 N N . GLY A 1 94 ? -12.826 3.445 2.783 1.00 78.56 94 GLY A N 1
ATOM 723 C CA . GLY A 1 94 ? -12.401 2.286 2.009 1.00 78.56 94 GLY A CA 1
ATOM 724 C C . GLY A 1 94 ? -12.374 0.994 2.828 1.00 78.56 94 GLY A C 1
ATOM 725 O O . GLY A 1 94 ? -12.283 1.000 4.056 1.00 78.56 94 GLY A O 1
ATOM 726 N N . VAL A 1 95 ? -12.454 -0.147 2.139 1.00 80.38 95 VAL A N 1
ATOM 727 C CA . VAL A 1 95 ? -12.505 -1.484 2.766 1.00 80.38 95 VAL A CA 1
ATOM 728 C C . VAL A 1 95 ? -11.232 -1.859 3.530 1.00 80.38 95 VAL A C 1
ATOM 730 O O . VAL A 1 95 ? -11.301 -2.683 4.434 1.00 80.38 95 VAL A O 1
ATOM 733 N N . CYS A 1 96 ? -10.106 -1.235 3.185 1.00 83.25 96 CYS A N 1
ATOM 734 C CA . CYS A 1 96 ? -8.782 -1.436 3.764 1.00 83.25 96 CYS A CA 1
ATOM 735 C C . CYS A 1 96 ? -8.278 -0.247 4.581 1.00 83.25 96 CYS A C 1
ATOM 737 O O . CYS A 1 96 ? -7.105 -0.208 4.940 1.00 83.25 96 CYS A O 1
ATOM 739 N N . PHE A 1 97 ? -9.139 0.726 4.876 1.00 82.62 97 PHE A N 1
ATOM 740 C CA . PHE A 1 97 ? -8.749 1.898 5.654 1.00 82.62 97 PHE A CA 1
ATOM 741 C C . PHE A 1 97 ? -8.232 1.533 7.054 1.00 82.62 97 PHE A C 1
ATOM 743 O O . PHE A 1 97 ? -7.230 2.078 7.505 1.00 82.62 97 PHE A O 1
ATOM 750 N N . ASP A 1 98 ? -8.882 0.566 7.706 1.00 77.81 98 ASP A N 1
ATOM 751 C CA . ASP A 1 98 ? -8.568 0.124 9.069 1.00 77.81 98 ASP A CA 1
ATOM 752 C C . ASP A 1 98 ? -7.552 -1.039 9.102 1.00 77.81 98 ASP A C 1
ATOM 754 O O . ASP A 1 98 ? -7.562 -1.857 10.026 1.00 77.81 98 ASP A O 1
ATOM 758 N N . ALA A 1 99 ? -6.693 -1.164 8.081 1.00 80.56 99 ALA A N 1
ATOM 759 C CA . ALA A 1 99 ? -5.667 -2.204 8.051 1.00 80.56 99 ALA A CA 1
ATOM 760 C C . ALA A 1 99 ? -4.751 -2.117 9.294 1.00 80.56 99 ALA A C 1
ATOM 762 O O . ALA A 1 99 ? -4.407 -1.018 9.739 1.00 80.56 99 ALA A O 1
ATOM 763 N N . PRO A 1 100 ? -4.303 -3.260 9.852 1.00 78.25 100 PRO A N 1
ATOM 764 C CA . PRO A 1 100 ? -3.649 -3.304 11.163 1.00 78.25 100 PRO A CA 1
ATOM 765 C C . PRO A 1 100 ? -2.293 -2.591 11.201 1.00 78.25 100 PRO A C 1
ATOM 767 O O . PRO A 1 100 ? -1.818 -2.218 12.272 1.00 78.25 100 PRO A O 1
ATOM 770 N N . ASN A 1 101 ? -1.637 -2.430 10.050 1.00 86.25 101 ASN A N 1
ATOM 771 C CA . ASN A 1 101 ? -0.373 -1.718 9.929 1.00 86.25 101 ASN A CA 1
ATOM 772 C C . ASN A 1 101 ? -0.124 -1.254 8.480 1.00 86.25 101 ASN A C 1
ATOM 774 O O . ASN A 1 101 ? -0.761 -1.715 7.530 1.00 86.25 101 ASN A O 1
ATOM 778 N N . LYS A 1 102 ? 0.864 -0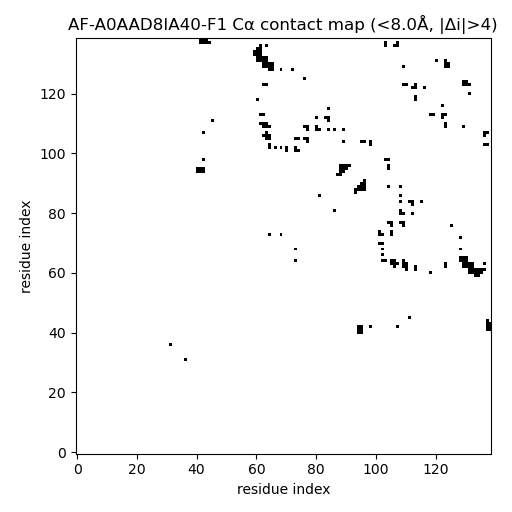.362 8.313 1.00 89.62 102 LYS A N 1
ATOM 779 C CA . LYS A 1 102 ? 1.278 0.172 7.004 1.00 89.62 102 LYS A CA 1
ATOM 780 C C . LYS A 1 102 ? 1.803 -0.893 6.040 1.00 89.62 102 LYS A C 1
ATOM 782 O O . LYS A 1 102 ? 1.720 -0.701 4.833 1.00 89.62 102 LYS A O 1
ATOM 787 N N . LEU A 1 103 ? 2.346 -1.999 6.552 1.00 92.00 103 LEU A N 1
ATOM 788 C CA . LEU A 1 103 ? 2.892 -3.072 5.720 1.00 92.00 103 LEU A CA 1
ATOM 789 C C . LEU A 1 103 ? 1.770 -3.778 4.956 1.00 92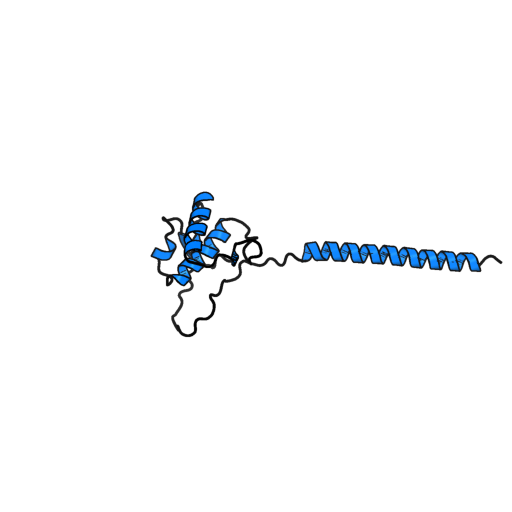.00 103 LEU A C 1
ATOM 791 O O . LEU A 1 103 ? 1.895 -3.982 3.749 1.00 92.00 103 LEU A O 1
ATOM 795 N N . VAL A 1 104 ? 0.659 -4.084 5.629 1.00 89.19 104 VAL A N 1
ATOM 796 C CA . VAL A 1 104 ? -0.542 -4.646 4.993 1.00 89.19 104 VAL A CA 1
ATOM 797 C C . VAL A 1 104 ? -1.119 -3.650 3.989 1.00 89.19 104 VAL A C 1
ATOM 799 O O . VAL A 1 104 ? -1.363 -4.018 2.842 1.00 89.19 104 VAL A O 1
ATOM 802 N N . LEU A 1 105 ? -1.251 -2.376 4.377 1.00 90.00 105 LEU A N 1
ATOM 803 C CA . LEU A 1 105 ? -1.792 -1.331 3.503 1.00 90.00 105 LEU A CA 1
ATOM 804 C C . LEU A 1 105 ? -0.989 -1.190 2.201 1.00 90.00 105 LEU A C 1
ATOM 806 O O . LEU A 1 105 ? -1.557 -1.249 1.110 1.00 90.00 105 LEU A O 1
ATOM 810 N N . ALA A 1 106 ? 0.336 -1.075 2.318 1.00 94.06 106 ALA A N 1
ATOM 811 C CA . ALA A 1 106 ? 1.233 -0.999 1.175 1.00 94.06 106 ALA A CA 1
ATOM 812 C C . ALA A 1 106 ? 1.145 -2.271 0.325 1.00 94.06 106 ALA A C 1
ATOM 814 O O . ALA A 1 106 ? 0.998 -2.177 -0.887 1.00 94.06 106 ALA A O 1
ATOM 815 N N . SER A 1 107 ? 1.144 -3.457 0.944 1.00 93.94 107 SER A N 1
ATOM 816 C CA . SER A 1 107 ? 1.067 -4.734 0.221 1.00 93.94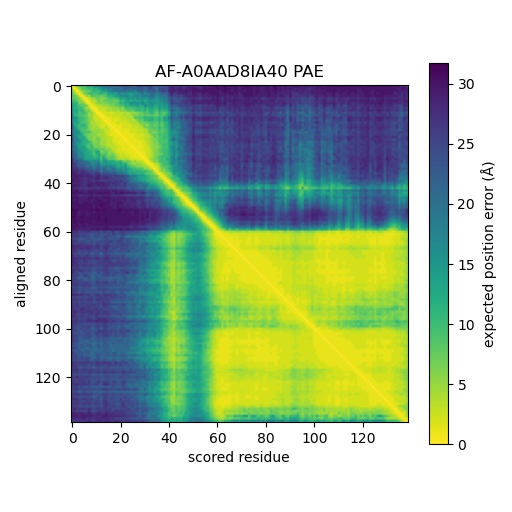 107 SER A CA 1
ATOM 817 C C . SER A 1 107 ? -0.216 -4.869 -0.606 1.00 93.94 107 SER A C 1
ATOM 819 O O . SER A 1 107 ? -0.167 -5.352 -1.733 1.00 93.94 107 SER A O 1
ATOM 821 N N . VAL A 1 108 ? -1.360 -4.397 -0.100 1.00 90.62 108 VAL A N 1
ATOM 822 C CA . VAL A 1 108 ? -2.632 -4.405 -0.846 1.00 90.62 108 VAL A CA 1
ATOM 823 C C . VAL A 1 108 ? -2.545 -3.528 -2.102 1.00 90.62 108 VAL A C 1
ATOM 825 O O . VAL A 1 108 ? -2.920 -3.964 -3.197 1.00 90.62 108 VAL A O 1
ATOM 828 N N . VAL A 1 109 ? -2.017 -2.308 -1.980 1.00 93.25 109 VAL A N 1
ATOM 829 C CA . VAL A 1 109 ? -1.905 -1.383 -3.120 1.00 93.25 109 VAL A CA 1
ATOM 830 C C . VAL A 1 109 ? -0.818 -1.832 -4.099 1.00 93.25 109 VAL A C 1
ATOM 832 O O . VAL A 1 109 ? -1.051 -1.848 -5.308 1.00 93.25 109 VAL A O 1
ATOM 835 N N . MET A 1 110 ? 0.335 -2.278 -3.595 1.00 94.62 110 MET A N 1
ATOM 836 C CA . MET A 1 110 ? 1.427 -2.841 -4.394 1.00 94.62 110 MET A CA 1
ATOM 837 C C . MET A 1 110 ? 0.954 -4.053 -5.199 1.00 94.62 110 MET A C 1
ATOM 839 O O . MET A 1 110 ? 1.264 -4.161 -6.385 1.00 94.62 110 MET A O 1
ATOM 843 N N . ASN A 1 111 ? 0.149 -4.937 -4.600 1.00 93.75 111 ASN A N 1
ATOM 844 C CA . ASN A 1 111 ? -0.450 -6.058 -5.314 1.00 93.75 111 ASN A CA 1
ATOM 845 C C . ASN A 1 111 ? -1.425 -5.595 -6.402 1.00 93.75 111 ASN A C 1
ATOM 847 O O . ASN A 1 111 ? -1.419 -6.142 -7.502 1.00 93.75 111 ASN A O 1
ATOM 851 N N . THR A 1 112 ? -2.237 -4.576 -6.121 1.00 91.31 112 THR A N 1
ATOM 8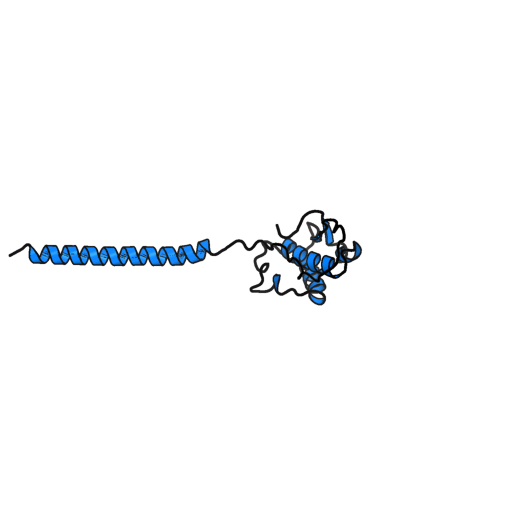52 C CA . THR A 1 112 ? -3.180 -4.019 -7.105 1.00 91.31 112 THR A CA 1
ATOM 853 C C . THR A 1 112 ? -2.432 -3.459 -8.320 1.00 91.31 112 THR A C 1
ATOM 855 O O . THR A 1 112 ? -2.791 -3.758 -9.459 1.00 91.31 112 THR A O 1
ATOM 858 N N . TYR A 1 113 ? -1.337 -2.729 -8.087 1.00 94.31 113 TYR A N 1
ATOM 859 C CA . TYR A 1 113 ? -0.431 -2.252 -9.135 1.00 94.31 113 TYR A CA 1
ATOM 860 C C . TYR A 1 113 ? 0.216 -3.404 -9.912 1.00 94.31 113 TYR A C 1
ATOM 862 O O . TYR A 1 113 ? 0.133 -3.458 -11.137 1.00 94.31 113 TYR A O 1
ATOM 870 N N . TYR A 1 114 ? 0.781 -4.382 -9.204 1.00 93.94 114 TYR A N 1
ATOM 871 C CA . TYR A 1 114 ? 1.405 -5.563 -9.800 1.00 93.94 114 TYR A CA 1
ATOM 872 C C . TYR A 1 114 ? 0.450 -6.316 -10.734 1.00 93.94 114 TYR A C 1
ATOM 874 O O . TYR A 1 114 ? 0.845 -6.699 -11.838 1.00 93.94 114 TYR A O 1
ATOM 882 N N . LYS A 1 115 ? -0.813 -6.494 -10.325 1.00 91.44 115 LYS A N 1
ATOM 883 C CA . LYS A 1 115 ? -1.845 -7.137 -11.149 1.00 91.44 115 LYS A CA 1
ATOM 884 C C . LYS A 1 115 ? -2.225 -6.298 -12.363 1.00 91.44 115 LYS A C 1
ATOM 886 O O . LYS A 1 115 ? -2.302 -6.859 -13.455 1.00 91.44 115 LYS A O 1
ATOM 891 N N . ARG A 1 116 ? -2.393 -4.982 -12.197 1.00 92.12 116 ARG A N 1
ATOM 892 C CA . ARG A 1 116 ? -2.686 -4.050 -13.297 1.00 92.12 116 ARG A CA 1
ATOM 893 C C . ARG A 1 116 ? -1.599 -4.071 -14.376 1.00 92.12 116 ARG A C 1
ATOM 895 O O . ARG A 1 116 ? -1.928 -4.130 -15.553 1.00 92.12 116 ARG A O 1
ATOM 902 N N . GLU A 1 117 ? -0.328 -4.072 -13.986 1.00 92.06 117 GLU A N 1
ATOM 903 C CA . GLU A 1 117 ? 0.809 -3.961 -14.916 1.00 92.06 117 GLU A CA 1
ATOM 904 C C . GLU A 1 117 ? 1.256 -5.315 -15.517 1.00 92.06 117 GLU A C 1
ATOM 906 O O . GLU A 1 117 ? 2.328 -5.433 -16.115 1.00 92.06 117 GLU A O 1
ATOM 911 N N . GLY A 1 118 ? 0.451 -6.373 -15.360 1.00 90.38 118 GLY A N 1
ATOM 912 C CA . GLY A 1 118 ? 0.684 -7.665 -16.017 1.00 90.38 118 GLY A CA 1
ATOM 913 C C . GLY A 1 118 ? 1.450 -8.699 -15.191 1.00 90.38 118 GLY A C 1
ATOM 914 O O . GLY A 1 118 ? 1.907 -9.696 -15.736 1.00 90.38 118 GLY A O 1
ATOM 915 N N . SER A 1 119 ? 1.564 -8.514 -13.872 1.00 90.62 119 SER A N 1
ATOM 916 C CA . SER A 1 119 ? 2.131 -9.502 -12.935 1.00 90.62 119 SER A CA 1
ATOM 917 C C . SER A 1 119 ? 3.587 -9.916 -13.209 1.00 90.62 119 SER A C 1
ATOM 919 O O . SER A 1 119 ? 4.022 -11.002 -12.816 1.00 90.62 119 SER A O 1
ATOM 921 N N . ASN A 1 120 ? 4.375 -9.049 -13.840 1.00 90.8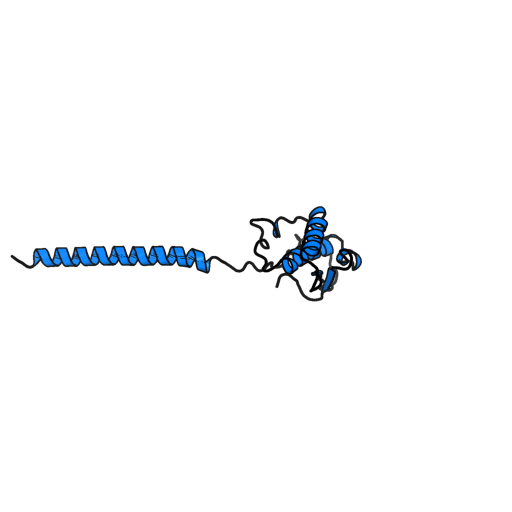1 120 ASN A N 1
ATOM 922 C CA . ASN A 1 120 ? 5.794 -9.300 -14.064 1.00 90.81 120 ASN A CA 1
ATOM 923 C C . ASN A 1 120 ? 6.632 -9.014 -12.813 1.00 90.81 120 ASN A C 1
ATOM 925 O O . ASN 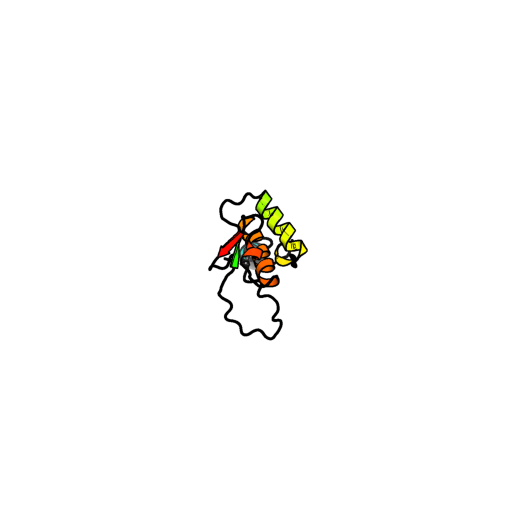A 1 120 ? 6.292 -8.137 -12.019 1.00 90.81 120 ASN A O 1
ATOM 929 N N . SER A 1 121 ? 7.755 -9.715 -12.643 1.00 90.19 121 SER A N 1
ATOM 930 C CA . SER A 1 121 ? 8.616 -9.573 -11.458 1.00 90.19 121 SER A CA 1
ATOM 931 C C . SER A 1 121 ? 9.113 -8.147 -11.231 1.00 90.19 121 SER A C 1
ATOM 933 O O . SER A 1 121 ? 9.125 -7.688 -10.091 1.00 90.19 121 SER A O 1
ATOM 935 N N . TRP A 1 122 ? 9.431 -7.417 -12.301 1.00 93.25 122 TRP A N 1
ATOM 936 C CA . TRP A 1 122 ? 9.880 -6.025 -12.220 1.00 93.25 122 TRP A CA 1
ATOM 937 C C . TRP A 1 122 ? 8.799 -5.059 -11.713 1.00 93.25 122 TRP A C 1
ATOM 939 O O . TRP A 1 122 ? 9.127 -4.058 -11.084 1.00 93.25 122 TRP A O 1
ATOM 949 N N . ASN A 1 123 ? 7.513 -5.386 -11.874 1.00 94.62 123 ASN A N 1
ATOM 950 C CA . ASN A 1 123 ? 6.415 -4.576 -11.333 1.00 94.62 123 ASN A CA 1
ATOM 951 C C . ASN A 1 123 ? 6.280 -4.707 -9.806 1.00 94.62 123 ASN A C 1
ATOM 953 O O . ASN A 1 123 ? 5.497 -3.986 -9.195 1.00 94.62 123 ASN A O 1
ATOM 957 N N . CYS A 1 124 ? 6.993 -5.651 -9.186 1.00 96.12 124 CYS A N 1
ATOM 958 C CA . CYS A 1 124 ? 7.007 -5.844 -7.739 1.00 96.12 124 CYS A CA 1
ATOM 959 C C . CYS A 1 124 ? 8.333 -5.416 -7.092 1.00 96.12 124 CYS A C 1
ATOM 961 O O . CYS A 1 124 ? 8.585 -5.745 -5.937 1.00 96.12 124 CYS A O 1
ATOM 963 N N . ASP A 1 125 ? 9.199 -4.692 -7.803 1.00 95.88 125 ASP A N 1
ATOM 964 C CA . ASP A 1 125 ? 10.492 -4.303 -7.239 1.00 95.88 125 ASP A CA 1
ATOM 965 C C . ASP A 1 125 ? 10.352 -3.225 -6.148 1.00 95.88 125 ASP A C 1
ATOM 967 O O . ASP A 1 125 ? 10.852 -3.405 -5.037 1.00 95.88 125 ASP A O 1
ATOM 971 N N . PHE A 1 126 ? 9.620 -2.136 -6.429 1.00 96.38 126 PHE A N 1
ATOM 972 C CA . PHE A 1 126 ? 9.423 -1.008 -5.503 1.00 96.38 126 PHE A CA 1
ATOM 973 C C . PHE A 1 126 ? 10.740 -0.543 -4.848 1.00 96.38 126 PHE A C 1
ATOM 975 O O . PHE A 1 126 ? 10.856 -0.479 -3.623 1.00 96.38 126 PHE A O 1
ATOM 982 N N . ALA A 1 127 ? 11.764 -0.277 -5.666 1.00 95.69 127 ALA A N 1
ATOM 983 C CA . ALA A 1 127 ? 13.115 0.064 -5.209 1.00 95.69 127 ALA A CA 1
ATOM 984 C C . ALA A 1 127 ? 13.708 -1.006 -4.270 1.00 95.69 127 ALA A C 1
ATOM 986 O O . ALA A 1 127 ? 14.279 -0.710 -3.220 1.00 95.69 127 ALA A O 1
ATOM 987 N N . GLY A 1 128 ? 13.517 -2.275 -4.628 1.00 96.38 128 GLY A N 1
ATOM 988 C CA . GLY A 1 128 ? 13.941 -3.438 -3.855 1.00 96.38 128 GLY A CA 1
ATOM 989 C C . GLY A 1 128 ? 13.159 -3.704 -2.562 1.00 96.38 128 GLY A C 1
ATOM 990 O O . GLY A 1 128 ? 13.563 -4.587 -1.798 1.00 96.38 128 GLY A O 1
ATOM 991 N N . THR A 1 129 ? 12.061 -2.998 -2.287 1.00 97.38 129 THR A N 1
ATOM 992 C CA . THR A 1 129 ? 11.253 -3.189 -1.065 1.00 97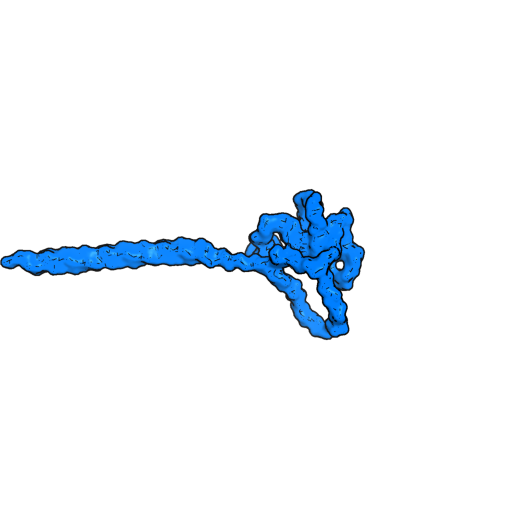.38 129 THR A CA 1
ATOM 993 C C . THR A 1 129 ? 10.046 -4.107 -1.257 1.00 97.38 129 THR A C 1
ATOM 995 O O . THR A 1 129 ? 9.433 -4.522 -0.272 1.00 97.38 129 THR A O 1
ATOM 998 N N . GLY A 1 130 ? 9.712 -4.476 -2.494 1.00 96.12 130 GLY A N 1
ATOM 999 C CA . GLY A 1 130 ? 8.677 -5.463 -2.793 1.00 96.12 130 GLY A CA 1
ATOM 1000 C C . GLY A 1 130 ? 9.231 -6.873 -2.995 1.00 96.12 130 GLY A C 1
ATOM 1001 O O . GLY A 1 130 ? 10.420 -7.085 -3.253 1.00 96.12 130 GLY A O 1
ATOM 1002 N N . MET A 1 131 ? 8.365 -7.869 -2.822 1.00 95.31 131 MET A N 1
ATOM 1003 C CA . MET A 1 131 ? 8.661 -9.270 -3.106 1.00 95.31 131 MET A CA 1
ATOM 1004 C C . MET A 1 131 ? 7.429 -10.006 -3.633 1.00 95.31 131 MET A C 1
ATOM 1006 O O . MET A 1 131 ? 6.305 -9.776 -3.182 1.00 95.31 131 MET A O 1
ATOM 1010 N N . ILE A 1 132 ? 7.652 -10.933 -4.568 1.00 94.00 132 ILE A N 1
ATOM 1011 C CA . ILE A 1 132 ? 6.602 -11.853 -5.002 1.00 94.00 132 ILE A CA 1
ATOM 1012 C C . ILE A 1 132 ? 6.391 -12.904 -3.912 1.00 94.00 132 ILE A C 1
ATOM 1014 O O . ILE A 1 132 ? 7.323 -13.588 -3.493 1.00 94.00 132 ILE A O 1
ATOM 1018 N N . SER A 1 133 ? 5.144 -13.040 -3.487 1.00 89.94 133 SER A N 1
ATOM 1019 C CA . SER A 1 133 ? 4.668 -14.013 -2.517 1.00 89.94 133 SER A CA 1
ATOM 1020 C C . SER A 1 133 ? 3.710 -14.998 -3.183 1.00 89.94 133 SER A C 1
ATOM 1022 O O . SER A 1 133 ? 2.979 -14.647 -4.111 1.00 89.94 133 SER A O 1
ATOM 1024 N N . SER A 1 134 ? 3.679 -16.231 -2.680 1.00 86.81 134 SER A N 1
ATOM 1025 C CA . SER A 1 134 ? 2.639 -17.226 -2.978 1.00 86.81 134 SER A CA 1
ATOM 1026 C C . SER A 1 134 ? 1.427 -17.115 -2.044 1.00 86.81 134 SER A C 1
ATOM 1028 O O . SER A 1 134 ? 0.534 -17.959 -2.095 1.00 86.81 134 SER A O 1
ATOM 1030 N N . THR A 1 135 ? 1.415 -16.111 -1.167 1.00 79.75 135 THR A N 1
ATOM 1031 C CA . THR A 1 135 ? 0.387 -15.881 -0.149 1.00 79.75 135 THR A CA 1
ATOM 1032 C C . THR A 1 135 ? -0.209 -14.487 -0.313 1.00 79.75 135 THR A C 1
ATOM 1034 O O . THR A 1 135 ? 0.523 -13.511 -0.487 1.00 79.75 135 THR A O 1
ATOM 1037 N N . ASP A 1 136 ? -1.536 -14.411 -0.230 1.00 76.44 136 ASP A N 1
ATOM 1038 C CA . ASP A 1 136 ? -2.315 -13.179 -0.352 1.00 76.44 136 ASP A CA 1
ATOM 1039 C C . ASP A 1 136 ? -2.081 -12.233 0.849 1.00 76.44 136 ASP A C 1
ATOM 1041 O O . ASP A 1 136 ? -2.258 -12.671 1.988 1.00 76.44 136 ASP A O 1
ATOM 1045 N N . PRO A 1 137 ? -1.714 -10.952 0.636 1.00 70.25 137 PRO A N 1
ATOM 1046 C CA . PRO A 1 137 ? -1.489 -9.982 1.712 1.00 70.25 137 PRO A CA 1
ATOM 1047 C C . PRO A 1 137 ? -2.767 -9.434 2.363 1.00 70.25 137 PRO A C 1
ATOM 1049 O O . PRO A 1 137 ? -2.666 -8.616 3.271 1.00 70.25 137 PRO A O 1
ATOM 1052 N N . SER A 1 138 ? -3.958 -9.816 1.889 1.00 68.06 138 SER A N 1
ATOM 1053 C CA . SER A 1 138 ? -5.242 -9.376 2.462 1.00 68.06 138 SER A CA 1
ATOM 1054 C C . SER A 1 138 ? -5.650 -10.077 3.768 1.00 68.06 138 SER A C 1
ATOM 1056 O O . SER A 1 138 ? -6.726 -9.777 4.298 1.00 68.06 138 SER A O 1
ATOM 1058 N N . MET A 1 139 ? -4.813 -11.003 4.249 1.00 55.91 139 MET A N 1
ATOM 1059 C CA . MET A 1 139 ? -4.994 -11.797 5.470 1.00 55.91 139 MET A CA 1
ATOM 1060 C C . MET A 1 139 ? -4.590 -11.031 6.730 1.00 55.91 139 MET A C 1
ATOM 1062 O O . MET A 1 139 ? -3.522 -10.378 6.716 1.00 55.91 139 MET A O 1
#

Sequence (139 aa):
MGAVNIIDRTMFYRRLVAVTVLCFIIIFALFCGFLIGRKTKHCARVESPPTSAATTNQTRSWCVAKPGTSPDMLEQNTVYACNYVDCSIIRQGGVCFDAPNKLVLASVVMNTYYKREGSNSWNCDFAGTGMISSTDPSM

Radius of gyration: 26.89 Å; Cα contacts (8 Å, |Δi|>4): 132; chains: 1; bounding box: 75×27×74 Å

Nearest PDB structures (foldseek):
  8pe2-assembly1_A  TM=8.597E-01  e=2.114E-03  Aspergillus fumigatus
  8pe1-assembly2_A  TM=8.332E-01  e=4.703E-03  Aspergillus fumigatus Af293
  8pe1-assembly1_B  TM=8.330E-01  e=4.703E-03  Aspergillus fumigatus Af293

Foldseek 3Di:
DPDPVVVVVVVVVVVVVVVVVVVVVVVVCVVVCVVVVPPVLQLPDPPDPPPDDDPDPPQQKFKFFDPPPDLVLLVVLQVVLVVVDPLQLCDVVHSCVVPPDSRLSSRSSLRVQCVVVPVDQVSRCSVPRMDIDSDDSSD

Solvent-accessible surface area (backbone atoms only — not comparable to full-atom values): 8075 Å² total; per-residue (Å²): 142,72,65,69,69,52,54,52,51,51,50,49,50,51,51,52,51,49,52,51,52,51,49,50,51,51,53,49,49,54,52,47,49,62,67,67,59,67,68,80,61,58,45,62,70,83,70,69,80,84,76,81,88,74,98,59,93,71,72,72,65,30,25,30,54,42,88,88,61,50,75,67,55,36,49,49,47,32,56,58,28,46,78,78,37,90,50,62,46,57,34,93,93,24,62,32,44,84,48,96,43,62,60,46,46,22,11,49,44,36,25,53,34,15,58,72,75,66,64,45,74,77,60,24,29,69,92,75,40,33,36,82,31,82,57,73,55,41,113